Protein AF-A0A922ZT46-F1 (afdb_monomer)

Foldseek 3Di:
DDDPPPPPPPVVVVVVVVVVVVVVVVVVVVVVVVVVVVVVVVVVVVVVVVVVVVVVVVVVVVVVVCVCPDPVVVVVVCCVPVVDDPPPDDDDDPPPPVPPDDDDDPVVVVVVVVVVVPDDPVVVVVCVVPPDDPVD

Radius of gyration: 40.65 Å; Cα contacts (8 Å, |Δi|>4): 13; chains: 1; bounding box: 82×30×126 Å

Structure (mmCIF, N/CA/C/O backbone):
data_AF-A0A922ZT46-F1
#
_entry.id   AF-A0A922ZT46-F1
#
loop_
_atom_site.group_PDB
_atom_site.id
_atom_site.type_symbol
_atom_site.label_atom_id
_atom_site.label_alt_id
_atom_site.label_comp_id
_atom_site.label_asym_id
_atom_site.label_entity_id
_atom_site.label_seq_id
_atom_site.pdbx_PDB_ins_code
_atom_site.Cartn_x
_atom_site.Cartn_y
_atom_site.Cartn_z
_atom_site.occupancy
_atom_site.B_iso_or_equiv
_atom_site.auth_seq_id
_atom_site.auth_comp_id
_atom_site.auth_asym_id
_atom_site.auth_atom_id
_atom_site.pdbx_PDB_model_num
ATOM 1 N N . MET A 1 1 ? 45.227 -11.874 -63.478 1.00 47.22 1 MET A N 1
ATOM 2 C CA . MET A 1 1 ? 44.904 -10.440 -63.588 1.00 47.22 1 MET A CA 1
ATOM 3 C C . MET A 1 1 ? 43.421 -10.395 -63.903 1.00 47.22 1 MET A C 1
ATOM 5 O O . MET A 1 1 ? 43.030 -11.008 -64.879 1.00 47.22 1 MET A O 1
ATOM 9 N N . GLU A 1 2 ? 42.515 -9.877 -63.095 1.00 46.44 2 GLU A N 1
ATOM 10 C CA . GLU A 1 2 ? 42.644 -8.965 -61.967 1.00 46.44 2 GLU A CA 1
ATOM 11 C C . GLU A 1 2 ? 41.333 -9.058 -61.158 1.00 46.44 2 GLU A C 1
ATOM 13 O O . GLU A 1 2 ? 40.257 -9.117 -61.748 1.00 46.44 2 GLU A O 1
ATOM 18 N N . GLY A 1 3 ? 41.435 -9.087 -59.827 1.00 53.34 3 GLY A N 1
ATOM 19 C CA . GLY A 1 3 ? 40.522 -8.416 -58.892 1.00 53.34 3 GLY A CA 1
ATOM 20 C C . GLY A 1 3 ? 39.010 -8.631 -59.008 1.00 53.34 3 GLY A C 1
ATOM 21 O O . GLY A 1 3 ? 38.293 -7.742 -59.461 1.00 53.34 3 GLY A O 1
ATOM 22 N N . LYS A 1 4 ? 38.494 -9.728 -58.439 1.00 55.72 4 LYS A N 1
ATOM 23 C CA . LYS A 1 4 ? 37.095 -9.788 -57.992 1.00 55.72 4 LYS A CA 1
ATOM 24 C C . LYS A 1 4 ? 36.923 -8.824 -56.808 1.00 55.72 4 LYS A C 1
ATOM 26 O O . LYS A 1 4 ? 37.416 -9.080 -55.713 1.00 55.72 4 LYS A O 1
ATOM 31 N N . ASN A 1 5 ? 36.296 -7.680 -57.056 1.00 61.94 5 ASN A N 1
ATOM 32 C CA . ASN A 1 5 ? 36.065 -6.642 -56.056 1.00 61.94 5 ASN A CA 1
ATOM 33 C C . ASN A 1 5 ? 34.839 -7.029 -55.204 1.00 61.94 5 ASN A C 1
ATOM 35 O O . ASN A 1 5 ? 33.717 -6.591 -55.455 1.00 61.94 5 ASN A O 1
ATOM 39 N N . ASP A 1 6 ? 35.048 -7.927 -54.242 1.00 61.59 6 ASP A N 1
ATOM 40 C CA . ASP A 1 6 ? 34.024 -8.391 -53.304 1.00 61.59 6 ASP A CA 1
ATOM 41 C C . ASP A 1 6 ? 33.755 -7.300 -52.244 1.00 61.59 6 ASP A C 1
ATOM 43 O O . ASP A 1 6 ? 34.305 -7.314 -51.144 1.00 61.59 6 ASP A O 1
ATOM 47 N N . GLN A 1 7 ? 32.900 -6.328 -52.576 1.00 65.00 7 GLN A N 1
ATOM 48 C CA . GLN A 1 7 ? 32.390 -5.306 -51.647 1.00 65.00 7 GLN A CA 1
ATOM 49 C C . GLN A 1 7 ? 30.960 -5.638 -51.161 1.00 65.00 7 GLN A C 1
ATOM 51 O O . GLN A 1 7 ? 29.993 -5.094 -51.692 1.00 65.00 7 GLN A O 1
ATOM 56 N N . PRO A 1 8 ? 30.793 -6.481 -50.121 1.00 58.38 8 PRO A N 1
ATOM 57 C CA . PRO A 1 8 ? 29.588 -6.462 -49.286 1.00 58.38 8 PRO A CA 1
ATOM 58 C C . PRO A 1 8 ? 29.836 -5.948 -47.850 1.00 58.38 8 PRO A C 1
ATOM 60 O O . PRO A 1 8 ? 28.942 -6.032 -47.012 1.00 58.38 8 PRO A O 1
ATOM 63 N N . SER A 1 9 ? 31.016 -5.406 -47.526 1.00 68.00 9 SER A N 1
ATOM 64 C CA . SER A 1 9 ? 31.383 -5.065 -46.139 1.00 68.00 9 SER A CA 1
ATOM 65 C C . SER A 1 9 ? 30.576 -3.904 -45.547 1.00 68.00 9 SER A C 1
ATOM 67 O O . SER A 1 9 ? 30.138 -3.979 -44.403 1.00 68.00 9 SER A O 1
ATOM 69 N N . ASN A 1 10 ? 30.330 -2.842 -46.315 1.00 78.50 10 ASN A N 1
ATOM 70 C CA . ASN A 1 10 ? 29.724 -1.628 -45.763 1.00 78.50 10 ASN A CA 1
ATOM 71 C C . ASN A 1 10 ? 28.247 -1.830 -45.393 1.00 78.50 10 ASN A C 1
ATOM 73 O O . ASN A 1 10 ? 27.828 -1.424 -44.315 1.00 78.50 10 ASN A O 1
ATOM 77 N N . VAL A 1 11 ? 27.468 -2.511 -46.242 1.00 85.88 11 VAL A N 1
ATOM 78 C CA . VAL A 1 11 ? 26.039 -2.776 -45.986 1.00 85.88 11 VAL A CA 1
ATOM 79 C C . VAL A 1 11 ? 25.862 -3.705 -44.787 1.00 85.88 11 VAL A C 1
ATOM 81 O O . VAL A 1 11 ? 25.047 -3.423 -43.912 1.00 85.88 11 VAL A O 1
ATOM 84 N N . ILE A 1 12 ? 26.659 -4.774 -44.705 1.00 88.88 12 ILE A N 1
ATOM 85 C CA . ILE A 1 12 ? 26.626 -5.703 -43.569 1.00 88.88 12 ILE A CA 1
ATOM 86 C C . ILE A 1 12 ? 26.996 -4.969 -42.274 1.00 88.88 12 ILE A C 1
ATOM 88 O O . ILE A 1 12 ? 26.306 -5.129 -41.269 1.00 88.88 12 ILE A O 1
ATOM 92 N N . ASN A 1 13 ? 28.006 -4.094 -42.304 1.00 89.00 13 ASN A N 1
ATOM 93 C CA . ASN A 1 13 ? 28.378 -3.282 -41.146 1.00 89.00 13 ASN A CA 1
ATOM 94 C C . ASN A 1 13 ? 27.241 -2.346 -40.699 1.00 89.00 13 ASN A C 1
ATOM 96 O O . ASN A 1 13 ? 26.971 -2.259 -39.503 1.00 89.00 13 ASN A O 1
ATOM 100 N N . PHE A 1 14 ? 26.523 -1.696 -41.624 1.00 93.00 14 PHE A N 1
ATOM 101 C CA . PHE A 1 14 ? 25.360 -0.866 -41.273 1.00 93.00 14 PHE A CA 1
ATOM 102 C C . PHE A 1 14 ? 24.217 -1.680 -40.661 1.00 93.00 14 PHE A C 1
ATOM 104 O O . PHE A 1 14 ? 23.608 -1.238 -39.686 1.00 93.00 14 PHE A O 1
ATOM 111 N N . VAL A 1 15 ? 23.949 -2.876 -41.191 1.00 94.19 15 VAL A N 1
ATOM 112 C CA . VAL A 1 15 ? 22.936 -3.783 -40.631 1.00 94.19 15 VAL A CA 1
ATOM 113 C C . VAL A 1 15 ? 23.324 -4.215 -39.217 1.00 94.19 15 VAL A C 1
ATOM 115 O O . VAL A 1 15 ? 22.488 -4.149 -38.319 1.00 94.19 15 VAL A O 1
ATOM 118 N N . ILE A 1 16 ? 24.588 -4.584 -38.987 1.00 95.06 16 ILE A N 1
ATOM 119 C CA . ILE A 1 16 ? 25.089 -4.963 -37.657 1.00 95.06 16 ILE A CA 1
ATOM 120 C C . ILE A 1 16 ? 24.952 -3.796 -36.672 1.00 95.06 16 ILE A C 1
ATOM 122 O O . ILE A 1 16 ? 24.448 -3.990 -35.567 1.00 95.06 16 ILE A O 1
ATOM 126 N N . ILE A 1 17 ? 25.336 -2.580 -37.068 1.00 95.75 17 ILE A N 1
ATOM 127 C CA . ILE A 1 17 ? 25.201 -1.385 -36.221 1.00 95.75 17 ILE A CA 1
ATOM 128 C C . ILE A 1 17 ? 23.729 -1.123 -35.883 1.00 95.75 17 ILE A C 1
ATOM 130 O O . ILE A 1 17 ? 23.401 -0.888 -34.720 1.00 95.75 17 ILE A O 1
ATOM 134 N N . GLY A 1 18 ? 22.830 -1.219 -36.866 1.00 96.38 18 GLY A N 1
ATOM 135 C CA . GLY A 1 18 ? 21.391 -1.079 -36.637 1.00 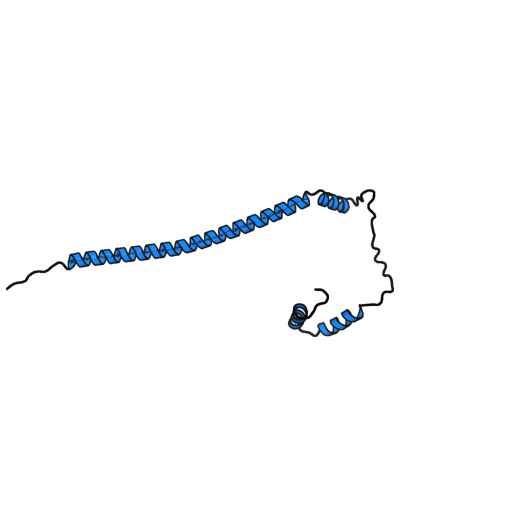96.38 18 GLY A CA 1
ATOM 136 C C . GLY A 1 18 ? 20.848 -2.119 -35.653 1.00 96.38 18 GLY A C 1
ATOM 137 O O . GLY A 1 18 ? 20.054 -1.786 -34.774 1.00 96.38 18 GLY A O 1
ATOM 138 N N . LEU A 1 19 ? 21.327 -3.361 -35.746 1.00 96.31 19 LEU A N 1
ATOM 139 C CA . LEU A 1 19 ? 20.917 -4.462 -34.874 1.00 96.31 19 LEU A CA 1
ATOM 140 C C . LEU A 1 19 ? 21.428 -4.278 -33.439 1.00 96.31 19 LEU A C 1
ATOM 142 O O . LEU A 1 19 ? 20.697 -4.557 -32.487 1.00 96.31 19 LEU A O 1
ATOM 146 N N . ILE A 1 20 ? 22.640 -3.740 -33.272 1.00 97.00 20 ILE A N 1
ATOM 147 C CA . ILE A 1 20 ? 23.182 -3.361 -31.961 1.00 97.00 20 ILE A CA 1
ATOM 148 C C . ILE A 1 20 ? 22.340 -2.242 -31.347 1.00 97.00 20 ILE A C 1
ATOM 150 O O . ILE A 1 20 ? 21.897 -2.387 -30.212 1.00 97.00 20 ILE A O 1
ATOM 154 N N . ILE A 1 21 ? 22.055 -1.171 -32.093 1.00 97.38 21 ILE A N 1
ATOM 155 C CA . ILE A 1 21 ? 21.243 -0.047 -31.597 1.00 97.38 21 ILE A CA 1
ATOM 156 C C . ILE A 1 21 ? 19.854 -0.531 -31.170 1.00 97.38 21 ILE A C 1
ATOM 158 O O . ILE A 1 21 ? 19.393 -0.193 -30.078 1.00 97.38 21 ILE A O 1
ATOM 162 N N . LEU A 1 22 ? 19.209 -1.359 -31.996 1.00 97.06 22 LEU A N 1
ATOM 163 C CA . LEU A 1 22 ? 17.908 -1.940 -31.673 1.00 97.06 22 LEU A CA 1
ATOM 164 C C . LEU A 1 22 ? 17.983 -2.806 -30.410 1.00 97.06 22 LEU A C 1
ATOM 166 O O . LEU A 1 22 ? 17.147 -2.668 -29.521 1.00 97.06 22 LEU A O 1
ATOM 170 N N . SER A 1 23 ? 19.003 -3.658 -30.300 1.00 96.69 23 SER A N 1
ATOM 171 C CA . SER A 1 23 ? 19.191 -4.524 -29.130 1.00 96.69 23 SER A CA 1
ATOM 172 C C . SER A 1 23 ? 19.421 -3.712 -27.856 1.00 96.69 23 SER A C 1
ATOM 174 O O . SER A 1 23 ? 18.807 -3.993 -26.828 1.00 96.69 23 SER A O 1
ATOM 176 N N . THR A 1 24 ? 20.251 -2.668 -27.917 1.00 96.88 24 THR A N 1
ATOM 177 C CA . THR A 1 24 ? 20.482 -1.755 -26.791 1.00 96.88 24 THR A CA 1
ATOM 178 C C . THR A 1 24 ? 19.202 -1.021 -26.397 1.00 96.88 24 THR A C 1
ATOM 180 O O . THR A 1 24 ? 18.907 -0.916 -25.207 1.00 96.88 24 THR A O 1
ATOM 183 N N . TYR A 1 25 ? 18.410 -0.561 -27.368 1.00 97.25 25 TYR A N 1
ATOM 184 C CA . TYR A 1 25 ? 17.125 0.083 -27.100 1.00 97.25 25 TYR A CA 1
ATOM 185 C C . TYR A 1 25 ? 16.141 -0.864 -26.400 1.00 97.25 25 TYR A C 1
ATOM 187 O O . TYR A 1 25 ? 15.517 -0.482 -25.408 1.00 97.25 25 TYR A O 1
ATOM 195 N N . LEU A 1 26 ? 16.037 -2.112 -26.866 1.00 96.19 26 LEU A N 1
ATOM 196 C CA . LEU A 1 26 ? 15.176 -3.122 -26.250 1.00 96.19 26 LEU A CA 1
ATOM 197 C C . LEU A 1 26 ? 15.627 -3.463 -24.825 1.00 96.19 26 LEU A C 1
ATOM 199 O O . LEU A 1 26 ? 14.793 -3.512 -23.924 1.00 96.19 26 LEU A O 1
ATOM 203 N N . LEU A 1 27 ? 16.933 -3.629 -24.595 1.00 96.44 27 LEU A N 1
ATOM 204 C CA . LEU A 1 27 ? 17.494 -3.854 -23.257 1.00 96.44 27 LEU A CA 1
ATOM 205 C C . L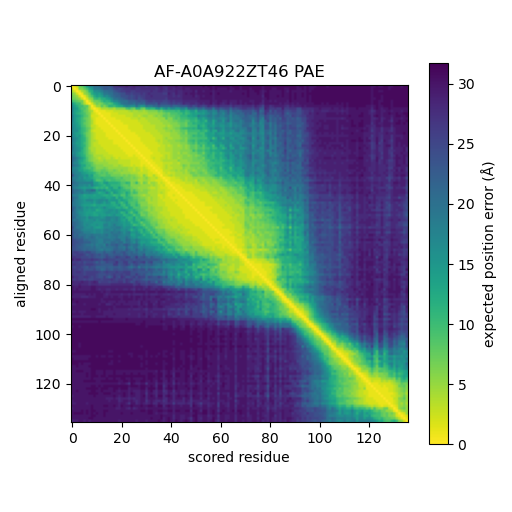EU A 1 27 ? 17.200 -2.688 -22.306 1.00 96.44 27 LEU A C 1
ATOM 207 O O . LEU A 1 27 ? 16.808 -2.905 -21.157 1.00 96.44 27 LEU A O 1
ATOM 211 N N . TYR A 1 28 ? 17.348 -1.453 -22.788 1.00 96.19 28 TYR A N 1
ATOM 212 C CA . TYR A 1 28 ? 17.019 -0.255 -22.018 1.00 96.19 28 TYR A CA 1
ATOM 213 C C . TYR A 1 28 ? 15.526 -0.203 -21.667 1.00 96.19 28 TYR A C 1
ATOM 215 O O . TYR A 1 28 ? 15.167 -0.002 -20.505 1.00 96.19 28 TYR A O 1
ATOM 223 N N . SER A 1 29 ? 14.654 -0.445 -22.650 1.00 94.69 29 SER A N 1
ATOM 224 C CA . SER A 1 29 ? 13.201 -0.470 -22.460 1.00 94.69 29 SER A CA 1
ATOM 225 C C . SER A 1 29 ? 12.775 -1.549 -21.461 1.00 94.69 29 SER A C 1
ATOM 227 O O . SER A 1 29 ? 11.994 -1.265 -20.553 1.00 94.69 29 SER A O 1
ATOM 229 N N . LEU A 1 30 ? 13.346 -2.751 -21.570 1.00 92.88 30 LEU A N 1
ATOM 230 C CA . LEU A 1 30 ? 13.076 -3.862 -20.661 1.00 92.88 30 LEU A CA 1
ATOM 231 C C . LEU A 1 30 ? 13.506 -3.537 -19.228 1.00 92.88 30 LEU A C 1
ATOM 233 O O . LEU A 1 30 ? 12.737 -3.747 -18.294 1.00 92.88 30 LEU A O 1
ATOM 237 N N . THR A 1 31 ? 14.705 -2.976 -19.056 1.00 92.06 31 THR A N 1
ATOM 238 C CA . THR A 1 31 ? 15.211 -2.568 -17.736 1.00 92.06 31 THR A CA 1
ATOM 239 C C . THR A 1 31 ? 14.291 -1.526 -17.096 1.00 92.06 31 THR A C 1
ATOM 241 O O . THR A 1 31 ? 13.941 -1.637 -15.921 1.00 92.06 31 THR A O 1
ATOM 244 N N . LEU A 1 32 ? 13.838 -0.537 -17.875 1.00 92.06 32 LEU A N 1
ATOM 245 C CA . LEU A 1 32 ? 12.912 0.486 -17.393 1.00 92.06 32 LEU A CA 1
ATOM 246 C C . LEU A 1 32 ? 11.539 -0.100 -17.031 1.00 92.06 32 LEU A C 1
ATOM 248 O O . LEU A 1 32 ? 10.952 0.294 -16.024 1.00 92.06 32 LEU A O 1
ATOM 252 N N . ALA A 1 33 ? 11.028 -1.031 -17.839 1.00 89.62 33 ALA A N 1
ATOM 253 C CA . ALA A 1 33 ? 9.763 -1.712 -17.580 1.00 89.62 33 ALA A CA 1
ATOM 254 C C . ALA A 1 33 ? 9.830 -2.548 -16.296 1.00 89.62 33 ALA A C 1
ATOM 256 O O . ALA A 1 33 ? 8.926 -2.462 -15.468 1.00 89.62 33 ALA A O 1
ATOM 257 N N . PHE A 1 34 ? 10.925 -3.281 -16.091 1.00 90.62 34 PHE A N 1
ATOM 258 C CA . PHE A 1 34 ? 11.141 -4.076 -14.886 1.00 90.62 34 PHE A CA 1
ATOM 259 C C . PHE A 1 34 ? 11.189 -3.200 -13.626 1.00 90.62 34 PHE A C 1
ATOM 261 O O . PHE A 1 34 ? 10.513 -3.491 -12.641 1.00 90.62 34 PHE A O 1
ATOM 268 N N . TYR A 1 35 ? 11.914 -2.077 -13.681 1.00 86.69 35 TYR A N 1
ATOM 269 C CA . TYR A 1 35 ? 11.981 -1.128 -12.567 1.00 86.69 35 TYR A CA 1
ATOM 270 C C . TYR A 1 35 ? 10.608 -0.532 -12.223 1.00 86.69 35 TYR A C 1
ATOM 272 O O . TYR A 1 35 ? 10.230 -0.470 -11.053 1.00 86.69 35 TYR A O 1
ATOM 280 N N . LYS A 1 36 ? 9.832 -0.136 -13.241 1.00 84.88 36 LYS A N 1
ATOM 281 C CA . LYS A 1 36 ? 8.467 0.376 -13.047 1.00 84.88 36 LYS A CA 1
ATOM 282 C C . LYS A 1 36 ? 7.527 -0.683 -12.480 1.00 84.88 36 LYS A C 1
ATOM 284 O O . LYS A 1 36 ? 6.742 -0.356 -11.600 1.00 84.88 36 LYS A O 1
ATOM 289 N N . SER A 1 37 ? 7.622 -1.927 -12.952 1.00 88.50 37 SER A N 1
ATOM 290 C CA . SER A 1 37 ? 6.799 -3.034 -12.454 1.00 88.50 37 SER A CA 1
ATOM 291 C C . SER A 1 37 ? 6.987 -3.222 -10.954 1.00 88.50 37 SER A C 1
ATOM 293 O O . SER A 1 37 ? 6.012 -3.211 -10.217 1.00 88.50 37 SER A O 1
ATOM 295 N N . HIS A 1 38 ? 8.238 -3.271 -10.486 1.00 84.25 38 HIS A N 1
ATOM 296 C CA . HIS A 1 38 ? 8.507 -3.459 -9.063 1.00 84.25 38 HIS A CA 1
ATOM 297 C C . HIS A 1 38 ? 7.963 -2.301 -8.210 1.00 84.25 38 HIS A C 1
ATOM 299 O O . HIS A 1 38 ? 7.473 -2.521 -7.104 1.00 84.25 38 HIS A O 1
ATOM 305 N N . GLN A 1 39 ? 8.039 -1.058 -8.695 1.00 85.44 39 GLN A N 1
ATOM 306 C CA . GLN A 1 39 ? 7.439 0.070 -7.979 1.00 85.44 39 GLN A CA 1
ATOM 307 C C . GLN A 1 39 ? 5.917 -0.056 -7.900 1.00 85.44 39 GLN A C 1
ATOM 309 O O . GLN A 1 39 ? 5.346 0.185 -6.842 1.00 85.44 39 GLN A O 1
ATOM 314 N N . ILE A 1 40 ? 5.269 -0.457 -8.995 1.00 86.69 40 ILE A N 1
ATOM 315 C CA . ILE A 1 40 ? 3.819 -0.668 -9.036 1.00 86.69 40 ILE A CA 1
ATOM 316 C C . ILE A 1 40 ? 3.405 -1.752 -8.037 1.00 86.69 40 ILE A C 1
ATOM 318 O O . ILE A 1 40 ? 2.459 -1.532 -7.288 1.00 86.69 40 ILE A O 1
ATOM 322 N N . ASP A 1 41 ? 4.137 -2.863 -7.967 1.00 88.06 41 ASP A N 1
ATOM 323 C CA . ASP A 1 41 ? 3.837 -3.953 -7.032 1.00 88.06 41 ASP A CA 1
ATOM 324 C C . ASP A 1 41 ? 3.930 -3.499 -5.566 1.00 88.06 41 ASP A C 1
ATOM 326 O O . ASP A 1 41 ? 3.085 -3.867 -4.752 1.00 88.06 41 ASP A O 1
ATOM 330 N N . ILE A 1 42 ? 4.909 -2.646 -5.233 1.00 90.25 42 ILE A N 1
ATOM 331 C CA . ILE A 1 42 ? 5.017 -2.041 -3.894 1.00 90.25 42 ILE A CA 1
ATOM 332 C C . ILE A 1 42 ? 3.796 -1.165 -3.605 1.00 90.25 42 ILE A C 1
ATOM 334 O O . ILE A 1 42 ? 3.185 -1.303 -2.550 1.00 90.25 42 ILE A O 1
ATOM 338 N N . TYR A 1 43 ? 3.405 -0.298 -4.543 1.00 90.19 43 TYR A N 1
ATOM 339 C CA . TYR A 1 43 ? 2.229 0.551 -4.350 1.00 90.19 43 TYR A CA 1
ATOM 340 C C . TYR A 1 43 ? 0.952 -0.270 -4.171 1.00 90.19 43 TYR A C 1
ATOM 342 O O . TYR A 1 43 ? 0.129 0.079 -3.331 1.00 90.19 43 TYR A O 1
ATOM 350 N N . ILE A 1 44 ? 0.786 -1.359 -4.926 1.00 92.06 44 ILE A N 1
ATOM 351 C CA . ILE A 1 44 ? -0.359 -2.263 -4.772 1.00 92.06 44 ILE A CA 1
ATOM 352 C C . ILE A 1 44 ? -0.382 -2.848 -3.357 1.00 92.06 44 ILE A C 1
ATOM 354 O O . ILE A 1 44 ? -1.413 -2.755 -2.698 1.00 92.06 44 ILE A O 1
ATOM 358 N N . GLN A 1 45 ? 0.748 -3.363 -2.863 1.00 93.62 45 GLN A N 1
ATOM 359 C CA . GLN A 1 45 ? 0.830 -3.905 -1.501 1.00 93.62 45 GLN A CA 1
ATOM 360 C C . GLN A 1 45 ? 0.530 -2.850 -0.430 1.00 93.62 45 GLN A C 1
ATOM 362 O O . GLN A 1 45 ? -0.189 -3.132 0.529 1.00 93.62 45 GLN A O 1
ATOM 367 N N . ASP A 1 46 ? 1.040 -1.629 -0.595 1.00 93.81 46 ASP A N 1
ATOM 368 C CA . ASP A 1 46 ? 0.767 -0.533 0.338 1.00 93.81 46 ASP A CA 1
ATOM 369 C C . ASP A 1 46 ? -0.724 -0.156 0.342 1.00 93.81 46 ASP A C 1
ATOM 371 O O . ASP A 1 46 ? -1.308 0.046 1.408 1.00 93.81 46 ASP A O 1
ATOM 375 N N . PHE A 1 47 ? -1.367 -0.112 -0.831 1.00 94.62 47 PHE A N 1
ATOM 376 C CA . PHE A 1 47 ? -2.803 0.158 -0.937 1.00 94.62 47 PHE A CA 1
ATOM 377 C C . PHE A 1 47 ? -3.665 -0.974 -0.372 1.00 94.62 47 PHE A C 1
ATOM 379 O O . PHE A 1 47 ? -4.680 -0.699 0.269 1.00 94.62 47 PHE A O 1
ATOM 386 N N . GLU A 1 48 ? -3.286 -2.233 -0.583 1.00 95.12 48 GLU A N 1
ATOM 387 C CA . GLU A 1 48 ? -3.980 -3.387 -0.001 1.00 95.12 48 GLU A CA 1
ATOM 388 C C . GLU A 1 48 ? -3.920 -3.345 1.526 1.00 95.12 48 GLU A C 1
ATOM 390 O O . GLU A 1 48 ? -4.957 -3.423 2.187 1.00 95.12 48 GLU A O 1
ATOM 395 N N . LYS A 1 49 ? -2.731 -3.106 2.084 1.00 95.06 49 LYS A N 1
ATOM 396 C CA . LYS A 1 49 ? -2.538 -2.990 3.531 1.00 95.06 49 LYS A CA 1
ATOM 397 C C . LYS A 1 49 ? -3.330 -1.832 4.135 1.00 95.06 49 LYS A C 1
ATOM 399 O O . LYS A 1 49 ? -3.895 -1.959 5.220 1.00 95.06 49 LYS A O 1
ATOM 404 N N . GLU A 1 50 ? -3.375 -0.697 3.445 1.00 94.06 50 GLU A N 1
ATOM 405 C CA . GLU A 1 50 ? -4.145 0.456 3.904 1.00 94.06 50 GLU A CA 1
ATOM 406 C C . GLU A 1 5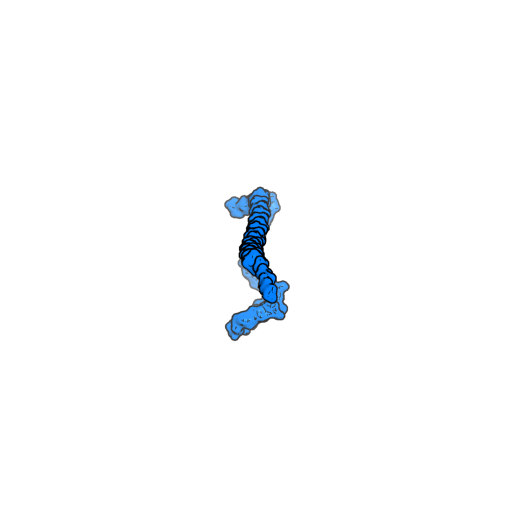0 ? -5.656 0.187 3.863 1.00 94.06 50 GLU A C 1
ATOM 408 O O . GLU A 1 50 ? -6.374 0.544 4.799 1.00 94.06 50 GLU A O 1
ATOM 413 N N . ASN A 1 51 ? -6.144 -0.511 2.834 1.00 95.00 51 ASN A N 1
ATOM 414 C CA . ASN A 1 51 ? -7.541 -0.938 2.767 1.00 95.00 51 ASN A CA 1
ATOM 415 C C . ASN A 1 51 ? -7.902 -1.906 3.900 1.00 95.00 51 ASN A C 1
ATOM 417 O O . ASN A 1 51 ? -8.967 -1.757 4.502 1.00 95.00 51 ASN A O 1
ATOM 421 N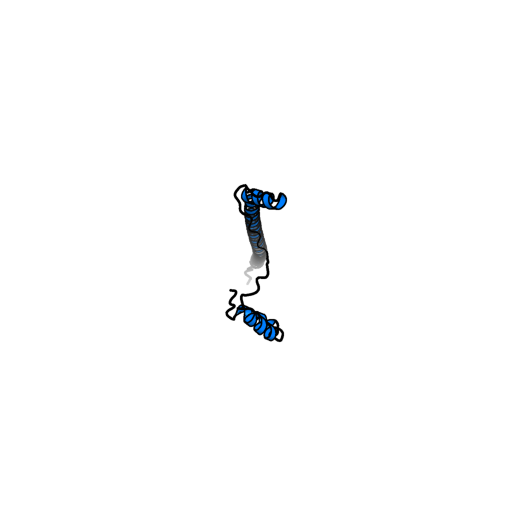 N . GLU A 1 52 ? -7.031 -2.869 4.214 1.00 96.12 52 GLU A N 1
ATOM 422 C CA . GLU A 1 52 ? -7.227 -3.788 5.342 1.00 96.12 52 GLU A CA 1
ATOM 423 C C . GLU A 1 52 ? -7.296 -3.030 6.672 1.00 96.12 52 GLU A C 1
ATOM 425 O O . GLU A 1 52 ? -8.242 -3.222 7.438 1.00 96.12 52 GLU A O 1
ATOM 430 N N . ARG A 1 53 ? -6.369 -2.091 6.906 1.00 96.38 53 ARG A N 1
ATOM 431 C CA . ARG A 1 53 ? -6.368 -1.239 8.106 1.00 96.38 53 ARG A CA 1
ATOM 432 C C . ARG A 1 53 ? -7.677 -0.458 8.246 1.00 96.38 53 ARG A C 1
ATOM 434 O O . ARG A 1 53 ? -8.282 -0.451 9.316 1.00 96.38 53 ARG A O 1
ATOM 441 N N . ILE A 1 54 ? -8.136 0.178 7.168 1.00 95.75 54 ILE A N 1
ATOM 442 C CA . ILE A 1 54 ? -9.393 0.943 7.163 1.00 95.75 54 ILE A CA 1
ATOM 443 C C . ILE A 1 54 ? -10.597 0.021 7.404 1.00 95.75 54 ILE A C 1
ATOM 445 O O . ILE A 1 54 ? -11.540 0.402 8.100 1.00 95.75 54 ILE A O 1
ATOM 449 N N . ALA A 1 55 ? -10.591 -1.193 6.850 1.00 94.88 55 ALA A N 1
ATOM 450 C CA . ALA A 1 55 ? -11.659 -2.164 7.066 1.00 94.88 55 ALA A CA 1
ATOM 451 C C . ALA A 1 55 ? -11.731 -2.625 8.532 1.00 94.88 55 ALA A C 1
ATOM 453 O O . ALA A 1 55 ? -12.827 -2.693 9.097 1.00 94.88 55 ALA A O 1
ATOM 454 N N . GLU A 1 56 ? -10.586 -2.889 9.164 1.00 95.62 56 GLU A N 1
ATOM 455 C CA . GLU A 1 56 ? -10.511 -3.221 10.590 1.00 95.62 56 GLU A CA 1
ATOM 456 C C . GLU A 1 56 ? -10.982 -2.062 11.475 1.00 95.62 56 GLU A C 1
ATOM 458 O O . GLU A 1 56 ? -11.773 -2.270 12.400 1.00 95.62 56 GLU A O 1
ATOM 463 N N . GLU A 1 57 ? -10.563 -0.833 11.167 1.00 94.75 57 GLU A N 1
ATOM 464 C CA . GLU A 1 57 ? -11.005 0.361 11.893 1.00 94.75 57 GLU A CA 1
ATOM 465 C C . GLU A 1 57 ? -12.511 0.578 11.776 1.00 94.75 57 GLU A C 1
ATOM 467 O O . GLU A 1 57 ? -13.176 0.808 12.786 1.00 94.75 57 GLU A O 1
ATOM 472 N N . ASN A 1 58 ? -13.072 0.434 10.575 1.00 94.31 58 ASN A N 1
ATOM 473 C CA . ASN A 1 58 ? -14.515 0.522 10.371 1.00 94.31 58 ASN A CA 1
ATOM 474 C C . ASN A 1 58 ? -15.263 -0.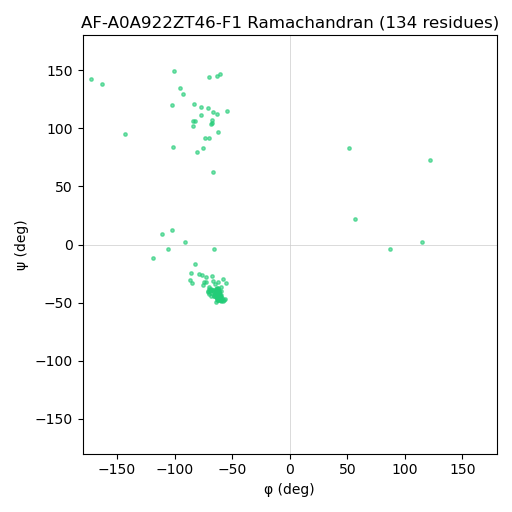542 11.173 1.00 94.31 58 ASN A C 1
ATOM 476 O O . ASN A 1 58 ? -16.2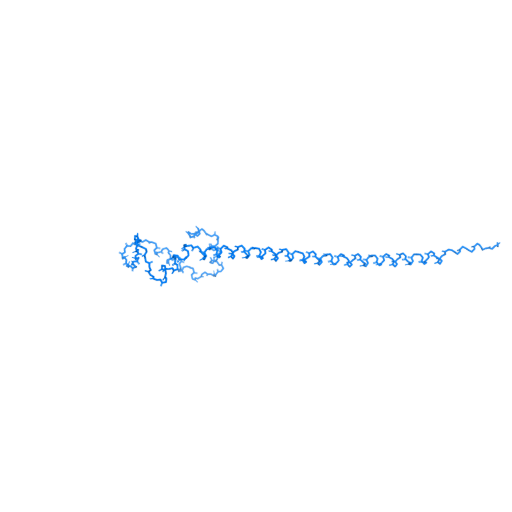64 -0.227 11.814 1.00 94.31 58 ASN A O 1
ATOM 480 N N . LYS A 1 59 ? -14.778 -1.788 11.178 1.00 94.19 59 LYS A N 1
ATOM 481 C CA . LYS A 1 59 ? -15.397 -2.863 11.961 1.00 94.19 59 LYS A CA 1
ATOM 482 C C . LYS A 1 59 ? -15.408 -2.523 13.452 1.00 94.19 59 LYS A C 1
ATOM 484 O O . LYS A 1 59 ? -16.455 -2.618 14.087 1.00 94.19 59 LYS A O 1
ATOM 489 N N . LYS A 1 60 ? -14.274 -2.071 13.989 1.00 93.50 60 LYS A N 1
ATOM 490 C CA . LYS A 1 60 ? -14.155 -1.679 15.397 1.00 93.50 60 LYS A CA 1
ATOM 491 C C . LYS A 1 60 ? -15.078 -0.508 15.745 1.00 93.50 60 LYS A C 1
ATOM 493 O O . LYS A 1 60 ? -15.764 -0.552 16.759 1.00 93.50 60 LYS A O 1
ATOM 498 N N . LEU A 1 61 ? -15.133 0.512 14.891 1.00 92.12 61 LEU A N 1
ATOM 499 C CA . LEU A 1 61 ? -16.013 1.666 15.082 1.00 92.12 61 LEU A CA 1
ATOM 500 C C . LEU A 1 61 ? -17.492 1.269 15.070 1.00 92.12 61 LEU A C 1
ATOM 502 O O . LEU A 1 61 ? -18.269 1.813 15.848 1.00 92.12 61 LEU A O 1
ATOM 506 N N . ILE A 1 62 ? -17.882 0.318 14.219 1.00 92.25 62 ILE A N 1
ATOM 507 C CA . ILE A 1 62 ? -19.251 -0.210 14.189 1.00 92.25 62 ILE A CA 1
ATOM 508 C C . ILE A 1 62 ? -19.570 -0.959 15.487 1.00 92.25 62 ILE A C 1
ATOM 510 O O . ILE A 1 62 ? -20.635 -0.740 16.056 1.00 92.25 62 ILE A O 1
ATOM 514 N N . GLU A 1 63 ? -18.657 -1.799 15.981 1.00 89.94 63 GLU A N 1
ATOM 515 C CA . GLU A 1 63 ? -18.832 -2.513 17.255 1.00 89.94 63 GLU A CA 1
ATOM 516 C C . GLU A 1 63 ? -18.936 -1.544 18.446 1.00 89.94 63 GLU A C 1
ATOM 518 O O . GLU A 1 63 ? -19.805 -1.697 19.306 1.00 89.94 63 GLU A O 1
ATOM 523 N N . GLU A 1 64 ? -18.096 -0.507 18.483 1.00 88.62 64 GLU A N 1
ATOM 524 C CA . GLU A 1 64 ? -18.162 0.542 19.506 1.00 88.62 64 GLU A CA 1
ATOM 525 C C . GLU A 1 64 ? -19.465 1.344 19.416 1.00 88.62 64 GLU A C 1
ATOM 527 O O . GLU A 1 64 ? -20.092 1.629 20.439 1.00 88.62 64 GLU A O 1
ATOM 532 N N . PHE A 1 65 ? -19.896 1.686 18.201 1.00 89.25 65 PHE A N 1
ATOM 533 C CA . PHE A 1 65 ? -21.152 2.388 17.970 1.00 89.25 65 PHE A CA 1
ATOM 534 C C . PHE A 1 65 ? -22.356 1.563 18.435 1.00 89.25 65 PHE A C 1
ATOM 536 O O . PHE A 1 65 ? -23.234 2.096 19.118 1.00 89.25 65 PHE A O 1
ATOM 543 N N . ASP A 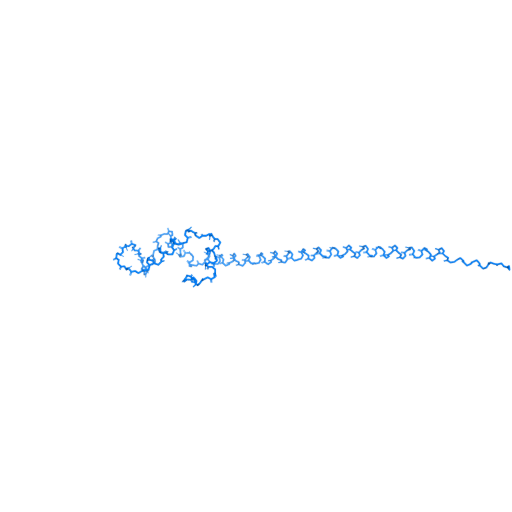1 66 ? -22.384 0.269 18.117 1.00 86.62 66 ASP A N 1
ATOM 544 C CA . ASP A 1 66 ? -23.443 -0.645 18.552 1.00 86.62 66 ASP A CA 1
ATOM 545 C C . ASP A 1 66 ? -23.475 -0.759 20.084 1.00 86.62 66 ASP A C 1
ATOM 547 O O . ASP A 1 66 ? -24.529 -0.617 20.707 1.00 86.62 66 ASP A O 1
ATOM 551 N N . TYR A 1 67 ? -22.305 -0.874 20.724 1.00 83.56 67 TYR A N 1
ATOM 552 C CA . TYR A 1 67 ? -22.203 -0.895 22.184 1.00 83.56 67 TYR A CA 1
ATOM 553 C C . TYR A 1 67 ? -22.733 0.390 22.830 1.00 83.56 67 TYR A C 1
ATOM 555 O O . TYR A 1 67 ? -23.531 0.316 23.765 1.00 83.56 67 TYR A O 1
ATOM 563 N N . VAL A 1 68 ? -22.330 1.565 22.339 1.00 81.75 68 VAL A N 1
ATOM 564 C CA . VAL A 1 68 ? -22.768 2.862 22.890 1.00 81.75 68 VAL A CA 1
ATOM 565 C C . VAL A 1 68 ? -24.264 3.098 22.669 1.00 81.75 68 VAL A C 1
ATOM 567 O O . VAL A 1 68 ? -24.917 3.735 23.495 1.00 81.75 68 VAL A O 1
ATOM 570 N N . THR A 1 69 ? -24.817 2.571 21.578 1.00 80.00 69 THR A N 1
ATOM 571 C CA . THR A 1 69 ? -26.249 2.694 21.266 1.00 80.00 69 THR A CA 1
ATOM 572 C C . THR A 1 69 ? -27.093 1.651 22.005 1.00 80.00 69 THR A C 1
ATOM 574 O O . THR A 1 69 ? -28.305 1.818 22.122 1.00 80.00 69 THR A O 1
ATOM 577 N N . SER A 1 70 ? -26.476 0.593 22.537 1.00 83.88 70 SER A N 1
ATOM 578 C CA . SER A 1 70 ? -27.188 -0.461 23.256 1.00 83.88 70 SER A CA 1
ATOM 579 C C . SER A 1 70 ? -27.869 0.046 24.534 1.00 83.88 70 SER A C 1
ATOM 581 O O . SER A 1 70 ? -27.328 0.864 25.287 1.00 83.88 70 SER A O 1
ATOM 583 N N . ASP A 1 71 ? -29.035 -0.529 24.841 1.00 78.56 71 ASP A N 1
ATOM 584 C CA . ASP A 1 71 ? -29.794 -0.225 26.061 1.00 78.56 71 ASP A CA 1
ATOM 585 C C . ASP A 1 71 ? -28.978 -0.484 27.339 1.00 78.56 71 ASP A C 1
ATOM 587 O O . ASP A 1 71 ? -29.145 0.207 28.342 1.00 78.56 71 ASP A O 1
ATOM 591 N N . ALA A 1 72 ? -28.039 -1.437 27.296 1.00 77.50 72 ALA A N 1
ATOM 592 C CA . ALA A 1 72 ? -27.144 -1.751 28.406 1.00 77.50 72 ALA A CA 1
ATOM 593 C C . ALA A 1 72 ? -26.169 -0.604 28.719 1.00 77.50 72 ALA A C 1
ATOM 595 O O . ALA A 1 72 ? -25.894 -0.320 29.890 1.00 77.50 72 ALA A O 1
ATOM 596 N N . TYR A 1 73 ? -25.646 0.075 27.692 1.00 78.50 73 TYR A N 1
ATOM 597 C CA . TYR A 1 73 ? -24.796 1.247 27.891 1.00 78.50 73 TYR A CA 1
ATOM 598 C C . TYR A 1 73 ? -25.611 2.444 28.389 1.00 78.50 73 TYR A C 1
ATOM 600 O O . TYR A 1 73 ? -25.180 3.140 29.312 1.00 78.50 73 TYR A O 1
ATOM 608 N N . ILE A 1 74 ? -26.817 2.640 27.851 1.00 79.75 74 ILE A N 1
ATOM 609 C CA . ILE A 1 74 ? -27.745 3.686 28.302 1.00 79.75 74 ILE A CA 1
ATOM 610 C C . ILE A 1 74 ? -28.114 3.485 29.782 1.00 79.75 74 ILE A C 1
ATOM 612 O O . ILE A 1 74 ? -28.021 4.435 30.561 1.00 79.75 74 ILE A O 1
ATOM 616 N N . ASP A 1 75 ? -28.453 2.262 30.200 1.00 76.25 75 ASP A N 1
ATOM 617 C CA . ASP A 1 75 ? -28.751 1.922 31.600 1.00 76.25 75 ASP A CA 1
ATOM 618 C C . ASP A 1 75 ? -27.538 2.165 32.510 1.00 76.25 75 ASP A C 1
ATOM 620 O O . ASP A 1 75 ? -27.654 2.836 33.537 1.00 76.25 75 ASP A O 1
ATOM 624 N N . LYS A 1 76 ? -26.339 1.734 32.095 1.00 79.50 76 LYS A N 1
ATOM 625 C CA . LYS A 1 76 ? -25.091 1.997 32.832 1.00 79.50 76 LYS A CA 1
ATOM 626 C C . LYS A 1 76 ? -24.859 3.495 33.050 1.00 79.50 76 LYS A C 1
ATOM 628 O O . LYS A 1 76 ? -24.546 3.910 34.168 1.00 79.50 76 LYS A O 1
ATOM 633 N N . ILE A 1 77 ? -25.015 4.309 32.007 1.00 76.69 77 ILE A N 1
ATOM 634 C CA . ILE A 1 77 ? -24.822 5.762 32.083 1.00 76.69 77 ILE A CA 1
ATOM 635 C C . ILE A 1 77 ? -25.913 6.427 32.932 1.00 76.69 77 ILE A C 1
ATOM 637 O O . ILE A 1 77 ? -25.610 7.335 33.709 1.00 76.69 77 ILE A O 1
ATOM 641 N N . LEU A 1 78 ? -27.167 5.976 32.847 1.00 73.38 78 LEU A N 1
ATOM 642 C CA . LEU A 1 78 ? -28.255 6.473 33.695 1.00 73.38 78 LEU A CA 1
ATOM 643 C C . LEU A 1 78 ? -28.018 6.149 35.175 1.00 73.38 78 LEU A C 1
ATOM 645 O O . LEU A 1 78 ? -28.138 7.048 36.013 1.00 73.38 78 LEU A O 1
ATOM 649 N N . LYS A 1 79 ? -27.614 4.914 35.492 1.00 74.31 79 LYS A N 1
ATOM 650 C CA . LYS A 1 79 ? -27.255 4.481 36.851 1.00 74.31 79 LYS A CA 1
ATOM 651 C C . LYS A 1 79 ? -26.094 5.305 37.414 1.00 74.31 79 LYS A C 1
ATOM 653 O O . LYS A 1 79 ? -26.184 5.796 38.537 1.00 74.31 79 LYS A O 1
ATOM 658 N N . GLN A 1 80 ? -25.044 5.534 36.618 1.00 69.75 80 GLN A N 1
ATOM 659 C CA . GLN A 1 80 ? -23.875 6.323 37.029 1.00 69.75 80 GLN A CA 1
ATOM 660 C C . GLN A 1 80 ? -24.183 7.815 37.221 1.00 69.75 80 GLN A C 1
ATOM 662 O O . GLN A 1 80 ? -23.754 8.400 38.213 1.00 69.75 80 GLN A O 1
ATOM 667 N N . ASN A 1 81 ? -24.925 8.439 36.302 1.00 67.50 81 ASN A N 1
ATOM 668 C CA . ASN A 1 81 ? -25.129 9.893 36.320 1.00 67.50 81 ASN A CA 1
ATOM 669 C C . ASN A 1 81 ? -26.293 10.347 37.198 1.00 67.50 81 ASN A C 1
ATOM 671 O O . ASN A 1 81 ? -26.270 11.463 37.713 1.00 67.50 81 ASN A O 1
ATOM 675 N N . LYS A 1 82 ? -27.340 9.528 37.336 1.00 60.78 82 LYS A N 1
ATOM 676 C CA . LYS A 1 82 ? -28.538 9.902 38.100 1.00 60.78 82 LYS A CA 1
ATOM 677 C C . LYS A 1 82 ? -28.646 9.203 39.452 1.00 60.78 82 LYS A C 1
ATOM 679 O O . LYS A 1 82 ? -29.594 9.491 40.176 1.00 60.78 82 LYS A O 1
ATOM 684 N N . GLY A 1 83 ? -27.727 8.290 39.786 1.00 61.50 83 GLY A N 1
ATOM 685 C CA . GLY A 1 83 ? -27.835 7.457 40.989 1.00 61.50 83 GLY A CA 1
ATOM 686 C C . GLY A 1 83 ? -29.141 6.652 41.035 1.00 61.50 83 GLY A C 1
ATOM 687 O O . GLY A 1 83 ? -29.619 6.309 42.112 1.00 61.50 83 GLY A O 1
ATOM 688 N N . LEU A 1 84 ? -29.762 6.427 39.870 1.00 59.41 84 LEU A N 1
ATOM 689 C CA . LEU A 1 84 ? -31.044 5.746 39.738 1.00 59.41 84 LEU A CA 1
ATOM 690 C C . LEU A 1 84 ? -30.808 4.246 39.895 1.00 59.41 84 LEU A C 1
ATOM 692 O O . LEU A 1 84 ? -30.192 3.623 39.038 1.00 59.41 84 LEU A O 1
ATOM 696 N N . ILE A 1 85 ? -31.297 3.691 40.998 1.00 59.38 85 ILE A N 1
ATOM 697 C CA . ILE A 1 85 ? -31.379 2.252 41.251 1.00 59.38 85 ILE A CA 1
ATOM 698 C C . ILE A 1 85 ? -32.762 1.804 40.775 1.00 59.38 85 ILE A C 1
ATOM 700 O O . ILE A 1 85 ? -33.767 2.435 41.122 1.00 59.38 85 ILE A O 1
ATOM 704 N N . ASN A 1 86 ? -32.833 0.748 39.965 1.00 61.47 86 ASN A N 1
ATOM 705 C CA . ASN A 1 86 ? -34.121 0.220 39.519 1.00 61.47 86 ASN A CA 1
ATOM 706 C C . ASN A 1 86 ? -34.855 -0.450 40.701 1.00 61.47 86 ASN A C 1
ATOM 708 O O . ASN A 1 86 ? -34.212 -1.062 41.558 1.00 61.47 86 ASN A O 1
ATOM 712 N N . PRO A 1 87 ? -36.196 -0.356 40.789 1.00 55.03 87 PRO A N 1
ATOM 713 C CA . PRO A 1 87 ? -36.943 -0.980 41.879 1.00 55.03 87 PRO A CA 1
ATOM 714 C C . PRO A 1 87 ? -36.774 -2.510 41.834 1.00 55.03 87 PRO A C 1
ATOM 716 O O . PRO A 1 87 ? -37.250 -3.156 40.904 1.00 55.03 87 PRO A O 1
ATOM 719 N N . GLY A 1 88 ? -36.092 -3.073 42.840 1.00 64.62 88 GLY A N 1
ATOM 720 C CA . GLY A 1 88 ? -35.775 -4.507 42.950 1.00 64.62 88 GLY A CA 1
ATOM 721 C C . GLY A 1 88 ? -34.283 -4.872 42.872 1.00 64.62 88 GLY A C 1
ATOM 722 O O . GLY A 1 88 ? -33.962 -6.055 42.915 1.00 64.62 88 GLY A O 1
ATOM 723 N N . GLU A 1 89 ? -33.378 -3.896 42.756 1.00 63.03 89 GLU A N 1
ATOM 724 C CA . GLU A 1 89 ? -31.921 -4.101 42.710 1.00 63.03 89 GLU A CA 1
ATOM 725 C C . GLU A 1 89 ? -31.288 -3.768 44.084 1.00 63.03 89 GLU A C 1
ATOM 727 O O . GLU A 1 89 ? -31.418 -2.644 44.571 1.00 63.03 89 GLU A O 1
ATOM 732 N N . ASP A 1 90 ? -30.624 -4.739 44.729 1.00 63.75 90 ASP A N 1
ATOM 733 C CA . ASP A 1 90 ? -29.972 -4.555 46.038 1.00 63.75 90 ASP A CA 1
ATOM 734 C C . ASP A 1 90 ? -28.574 -3.935 45.882 1.00 63.75 90 ASP A C 1
ATOM 736 O O . ASP A 1 90 ? -27.679 -4.500 45.249 1.00 63.75 90 ASP A O 1
ATOM 740 N N . VAL A 1 91 ? -28.356 -2.769 46.498 1.00 63.00 91 VAL A N 1
ATOM 741 C CA . VAL A 1 91 ? -27.048 -2.097 46.508 1.00 63.00 91 VAL A CA 1
ATOM 742 C C . VAL A 1 91 ? -26.185 -2.662 47.631 1.00 63.00 91 VAL A C 1
ATOM 744 O O . VAL A 1 91 ? -26.376 -2.348 48.806 1.00 63.00 91 VAL A O 1
ATOM 747 N N . VAL A 1 92 ? -25.187 -3.466 47.267 1.00 66.62 92 VAL A N 1
ATOM 748 C CA . VAL A 1 92 ? -24.176 -3.958 48.209 1.00 66.62 92 VAL A CA 1
ATOM 749 C C . VAL A 1 92 ? -23.081 -2.904 48.364 1.00 66.62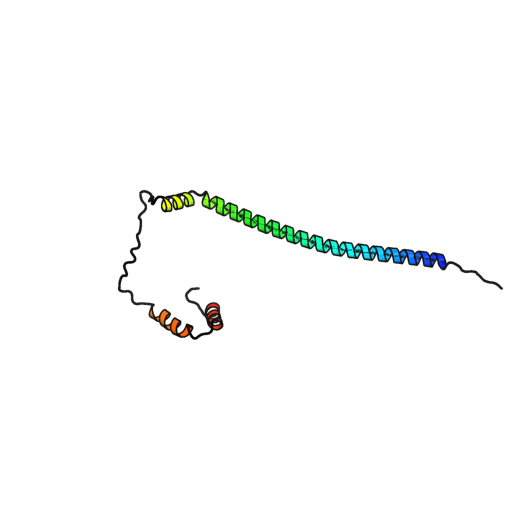 92 VAL A C 1
ATOM 751 O O . VAL A 1 92 ? -22.203 -2.758 47.516 1.00 66.62 92 VAL A O 1
ATOM 754 N N . VAL A 1 93 ? -23.122 -2.158 49.468 1.00 64.75 93 VAL A N 1
ATOM 755 C CA . VAL A 1 93 ? -22.012 -1.292 49.879 1.00 64.75 93 VAL A CA 1
ATOM 756 C C . VAL A 1 93 ? -20.987 -2.161 50.600 1.00 64.75 93 VAL A C 1
ATOM 758 O O . VAL A 1 93 ? -21.203 -2.574 51.738 1.00 64.75 93 VAL A O 1
ATOM 761 N N . ILE A 1 94 ? -19.861 -2.445 49.944 1.00 69.81 94 ILE A N 1
ATOM 762 C CA . ILE A 1 94 ? -18.716 -3.086 50.596 1.00 69.81 94 ILE A CA 1
ATOM 763 C C . ILE A 1 94 ? -18.071 -2.027 51.492 1.00 69.81 94 ILE A C 1
ATOM 765 O O . ILE A 1 94 ? -17.247 -1.227 51.052 1.00 69.81 94 ILE A O 1
ATOM 769 N N . ALA A 1 95 ? -18.496 -1.973 52.753 1.00 51.97 95 ALA A N 1
ATOM 770 C CA . ALA A 1 95 ? -17.777 -1.219 53.762 1.00 51.97 95 ALA A CA 1
ATOM 771 C C . ALA A 1 95 ? -16.429 -1.912 53.969 1.00 51.97 95 ALA A C 1
ATOM 773 O O . ALA A 1 95 ? -16.377 -3.041 54.461 1.00 51.97 95 ALA A O 1
ATOM 774 N N . SER A 1 96 ? -15.341 -1.232 53.604 1.00 54.16 96 SER A N 1
ATOM 775 C CA . SER A 1 96 ? -13.974 -1.588 53.990 1.00 54.16 96 SER A CA 1
ATOM 776 C C . SER A 1 96 ? -13.807 -1.396 55.498 1.00 54.16 96 SER A C 1
ATOM 778 O O . SER A 1 96 ? -13.062 -0.541 55.966 1.00 54.16 96 SER A O 1
ATOM 780 N N . THR A 1 97 ? -14.569 -2.148 56.281 1.00 52.19 97 THR A N 1
ATOM 781 C CA . THR A 1 97 ? -14.317 -2.337 57.700 1.00 52.19 97 THR A CA 1
ATOM 782 C C . THR A 1 97 ? -13.069 -3.205 57.764 1.00 52.19 97 THR A C 1
ATOM 784 O O . THR A 1 97 ? -13.110 -4.324 57.249 1.00 52.19 97 THR A O 1
ATOM 787 N N . PRO A 1 98 ? -11.950 -2.729 58.334 1.00 50.28 98 PRO A N 1
ATOM 788 C CA . PRO A 1 98 ? -10.805 -3.588 58.557 1.00 50.28 98 PRO A CA 1
ATOM 789 C C . PRO A 1 98 ? -11.206 -4.561 59.666 1.00 50.28 98 PRO A C 1
ATOM 791 O O . PRO A 1 98 ? -11.108 -4.256 60.855 1.00 50.28 98 PRO A O 1
ATOM 794 N N . LEU A 1 99 ? -11.748 -5.712 59.271 1.00 48.25 99 LEU A N 1
ATOM 795 C CA . LEU A 1 99 ? -11.922 -6.842 60.162 1.00 48.25 99 LEU A CA 1
ATOM 796 C C . LEU A 1 99 ? -10.520 -7.357 60.481 1.00 48.25 99 LEU A C 1
ATOM 798 O O . LEU A 1 99 ? -9.843 -7.962 59.657 1.00 48.25 99 LEU A O 1
ATOM 802 N N . LEU A 1 100 ? -10.073 -7.023 61.689 1.00 54.78 100 LEU A N 1
ATOM 803 C CA . LEU A 1 100 ? -8.975 -7.688 62.365 1.00 54.78 100 LEU A CA 1
ATOM 804 C C . LEU A 1 100 ? -9.278 -9.188 62.420 1.00 54.78 100 LEU A C 1
ATOM 806 O O . LEU A 1 100 ? -10.213 -9.595 63.108 1.00 54.78 100 LEU A O 1
ATOM 810 N N . GLY A 1 101 ? -8.455 -9.981 61.738 1.00 50.94 101 GLY A N 1
ATOM 811 C CA . GLY A 1 101 ? -8.358 -11.418 61.970 1.00 50.94 101 GLY A CA 1
ATOM 812 C C . GLY A 1 101 ? -8.653 -12.284 60.756 1.00 50.94 101 GLY A C 1
ATOM 813 O O . GLY A 1 101 ? -9.651 -12.987 60.747 1.00 50.94 101 GLY A O 1
ATOM 814 N N . GLU A 1 102 ? -7.727 -12.302 59.802 1.00 39.81 102 GLU A N 1
ATOM 815 C CA . GLU A 1 102 ? -7.319 -13.531 59.118 1.00 39.81 102 GLU A CA 1
ATOM 816 C C . GLU A 1 102 ? -5.809 -13.413 58.873 1.00 39.81 102 GLU A C 1
ATOM 818 O O . GLU A 1 102 ? -5.337 -12.742 57.959 1.00 39.81 102 GLU A O 1
ATOM 823 N N . GLU A 1 103 ? -5.032 -13.981 59.800 1.00 52.78 103 GLU A N 1
ATOM 824 C CA . GLU A 1 103 ? -3.625 -14.283 59.566 1.00 52.78 103 GLU A CA 1
ATOM 825 C C . GLU A 1 103 ? -3.565 -15.384 58.514 1.00 52.78 103 GLU A C 1
ATOM 827 O O . GLU A 1 103 ? -3.913 -16.526 58.797 1.00 52.78 103 GLU A O 1
ATOM 832 N N . THR A 1 104 ? -3.168 -15.041 57.295 1.00 48.84 104 THR A N 1
ATOM 833 C CA . THR A 1 104 ? -2.398 -15.896 56.381 1.00 48.84 104 THR A CA 1
ATOM 834 C C . THR A 1 104 ? -1.990 -15.054 55.164 1.00 48.84 104 THR A C 1
ATOM 836 O O . THR A 1 104 ? -2.717 -14.168 54.736 1.00 48.84 104 THR A O 1
ATOM 839 N N . ASP A 1 105 ? -0.778 -15.286 54.660 1.00 48.56 105 ASP A N 1
ATOM 840 C CA . ASP A 1 105 ? -0.189 -14.767 53.408 1.00 48.56 105 ASP A CA 1
ATOM 841 C C . ASP A 1 105 ? 0.549 -13.416 53.354 1.00 48.56 105 ASP A C 1
ATOM 843 O O . ASP A 1 105 ? 1.195 -13.136 52.340 1.00 48.56 105 ASP A O 1
ATOM 847 N N . ILE A 1 106 ? 0.622 -12.610 54.421 1.00 49.97 106 ILE A N 1
ATOM 848 C CA . ILE A 1 106 ? 1.427 -11.362 54.358 1.00 49.97 106 ILE A CA 1
ATOM 849 C C . ILE A 1 106 ? 2.949 -11.631 54.459 1.00 49.97 106 ILE A C 1
ATOM 851 O O . ILE A 1 106 ? 3.755 -10.887 53.887 1.00 49.97 106 ILE A O 1
ATOM 855 N N . ASP A 1 107 ? 3.369 -12.734 55.086 1.00 52.31 107 ASP A N 1
ATOM 856 C CA . ASP A 1 107 ? 4.793 -13.016 55.329 1.00 52.31 107 ASP A CA 1
ATOM 857 C C . ASP A 1 107 ? 5.568 -13.466 54.076 1.00 52.31 107 ASP A C 1
ATOM 859 O O . ASP A 1 107 ? 6.744 -13.123 53.916 1.00 52.31 107 ASP A O 1
ATOM 863 N N . ALA A 1 108 ? 4.927 -14.168 53.137 1.00 52.66 108 ALA A N 1
ATOM 864 C CA . ALA A 1 108 ? 5.588 -14.648 51.918 1.00 52.66 108 ALA A CA 1
ATOM 865 C C . ALA A 1 108 ? 5.939 -13.495 50.957 1.00 52.66 108 ALA A C 1
ATOM 867 O O . ALA A 1 108 ? 7.033 -13.450 50.381 1.00 52.66 108 ALA A O 1
ATOM 868 N N . TYR A 1 109 ? 5.049 -12.503 50.845 1.00 53.03 109 TYR A N 1
ATOM 869 C CA . TYR A 1 109 ? 5.271 -11.323 50.008 1.00 53.03 109 TYR A CA 1
ATOM 870 C C . TYR A 1 109 ? 6.347 -10.395 50.584 1.00 53.03 109 TYR A C 1
ATOM 872 O O . TYR A 1 109 ? 7.206 -9.911 49.842 1.00 53.03 109 TYR A O 1
ATOM 880 N N . GLN A 1 110 ? 6.368 -10.190 51.905 1.00 54.25 110 GLN A N 1
ATOM 881 C CA . GLN A 1 110 ? 7.358 -9.315 52.544 1.00 54.25 110 GLN A CA 1
ATOM 882 C C . GLN A 1 110 ? 8.772 -9.918 52.596 1.00 54.25 110 GLN A C 1
ATOM 884 O O . GLN A 1 110 ? 9.757 -9.169 52.585 1.00 54.25 110 GLN A O 1
ATOM 889 N N . LEU A 1 111 ? 8.901 -11.249 52.624 1.00 53.53 111 LEU A N 1
ATOM 890 C CA . LEU A 1 111 ? 10.203 -11.919 52.577 1.00 53.53 111 LEU A CA 1
ATOM 891 C C . LEU A 1 111 ? 10.812 -11.903 51.162 1.00 53.53 111 LEU A C 1
ATOM 893 O O . LEU A 1 111 ? 12.025 -11.735 51.023 1.00 53.53 111 LEU A O 1
ATOM 897 N N . SER A 1 112 ? 9.985 -12.001 50.111 1.00 56.31 112 SER A N 1
ATOM 898 C CA . SER A 1 112 ? 10.458 -11.920 48.718 1.00 56.31 112 SER A CA 1
ATOM 899 C C . SER A 1 112 ? 10.938 -10.509 48.341 1.00 56.31 112 SER A C 1
ATOM 901 O O . SER A 1 112 ? 12.000 -10.357 47.730 1.00 56.31 112 SER A O 1
ATOM 903 N N . ASN A 1 113 ? 10.235 -9.464 48.796 1.00 56.84 113 ASN A N 1
ATOM 904 C CA . ASN A 1 113 ? 10.560 -8.077 48.452 1.00 56.84 113 ASN A CA 1
ATOM 905 C C . ASN A 1 113 ? 11.920 -7.615 48.994 1.00 56.84 113 ASN A C 1
ATOM 907 O O . ASN A 1 113 ? 12.630 -6.884 48.305 1.00 56.84 113 ASN A O 1
ATOM 911 N N . ARG A 1 114 ? 12.338 -8.088 50.177 1.00 55.59 114 ARG A N 1
ATOM 912 C CA . ARG A 1 114 ? 13.654 -7.734 50.741 1.00 55.59 114 ARG A CA 1
ATOM 913 C C . ARG A 1 114 ? 14.833 -8.305 49.947 1.00 55.59 114 ARG A C 1
ATOM 915 O O . ARG A 1 114 ? 15.903 -7.704 49.944 1.00 55.59 114 ARG A O 1
ATOM 922 N N . ASN A 1 115 ? 14.643 -9.424 49.248 1.00 58.03 115 ASN A N 1
ATOM 923 C CA . ASN A 1 115 ? 15.679 -10.007 48.392 1.00 58.03 115 ASN A CA 1
ATOM 924 C C . ASN A 1 115 ? 15.691 -9.406 46.979 1.00 58.03 115 ASN A C 1
ATOM 926 O O . ASN A 1 115 ? 16.734 -9.405 46.331 1.00 58.03 115 ASN A O 1
ATOM 930 N N . LEU A 1 116 ? 14.569 -8.859 46.506 1.00 59.66 116 LEU A N 1
ATOM 931 C CA . LEU A 1 116 ? 14.451 -8.293 45.160 1.00 59.66 116 LEU A CA 1
ATOM 932 C C . LEU A 1 116 ? 15.055 -6.887 45.040 1.00 59.66 116 LEU A C 1
ATOM 934 O O . LEU A 1 116 ? 15.483 -6.511 43.951 1.00 59.66 116 LEU A O 1
ATOM 938 N N . GLU A 1 117 ? 15.146 -6.097 46.111 1.00 65.56 117 GLU A N 1
ATOM 939 C CA . GLU A 1 117 ? 15.709 -4.736 46.027 1.00 65.56 117 GLU A CA 1
ATOM 940 C C . GLU A 1 117 ? 17.186 -4.710 45.591 1.00 65.56 117 GLU A C 1
ATOM 942 O O . GLU A 1 117 ? 17.576 -3.824 44.834 1.00 65.56 117 GLU A O 1
ATOM 947 N N . ASN A 1 118 ? 17.975 -5.728 45.955 1.00 70.75 118 ASN A N 1
ATOM 948 C CA . ASN A 1 118 ? 19.401 -5.831 45.610 1.00 70.75 118 ASN A CA 1
ATOM 949 C C . ASN A 1 118 ? 19.694 -6.575 44.294 1.00 70.75 118 ASN A C 1
ATOM 951 O O . ASN A 1 118 ? 20.856 -6.758 43.924 1.00 70.75 118 ASN A O 1
ATOM 955 N N . VAL A 1 119 ? 18.665 -7.010 43.567 1.00 71.75 119 VAL A N 1
ATOM 956 C CA . VAL A 1 119 ? 18.823 -7.741 42.304 1.00 71.75 119 VAL A CA 1
ATOM 957 C C . VAL A 1 119 ? 18.720 -6.767 41.129 1.00 71.75 119 VAL A C 1
ATOM 959 O O . VAL A 1 119 ? 17.831 -5.917 41.082 1.00 71.75 119 VAL A O 1
ATOM 962 N N . SER A 1 120 ? 19.625 -6.886 40.150 1.00 78.81 120 SER A N 1
ATOM 963 C CA . SER A 1 120 ? 19.582 -6.042 38.949 1.00 78.81 120 SER A CA 1
ATOM 964 C C . SER A 1 120 ? 18.266 -6.237 38.186 1.00 78.81 120 SER A C 1
ATOM 966 O O . SER A 1 120 ? 17.717 -7.341 38.134 1.00 78.81 120 SER A O 1
ATOM 968 N N . ASN A 1 121 ? 17.777 -5.171 37.546 1.00 78.81 121 ASN A N 1
ATOM 969 C CA . ASN A 1 121 ? 16.498 -5.194 36.830 1.00 78.81 121 ASN A CA 1
ATOM 970 C C . ASN A 1 121 ? 16.425 -6.308 35.775 1.00 78.81 121 ASN A C 1
ATOM 972 O O . ASN A 1 121 ? 15.371 -6.901 35.588 1.00 78.81 121 ASN A O 1
ATOM 976 N N . VAL A 1 122 ? 17.547 -6.650 35.136 1.00 81.81 122 VAL A N 1
ATOM 977 C CA . VAL A 1 122 ? 17.610 -7.726 34.133 1.00 81.81 122 VAL A CA 1
ATOM 978 C C . VAL A 1 122 ? 17.278 -9.088 34.748 1.00 81.81 122 VAL A C 1
ATOM 980 O O . VAL A 1 122 ? 16.533 -9.871 34.162 1.00 81.81 122 VAL A O 1
ATOM 983 N N . ASN A 1 123 ? 17.781 -9.361 35.951 1.00 78.00 123 ASN A N 1
ATOM 984 C CA . ASN A 1 123 ? 17.525 -10.627 36.634 1.00 78.00 123 ASN A CA 1
ATOM 985 C C . ASN A 1 123 ? 16.082 -10.715 37.155 1.00 78.00 123 ASN A C 1
ATOM 987 O O . ASN A 1 123 ? 15.498 -11.794 37.100 1.00 78.00 123 ASN A O 1
ATOM 991 N N . LYS A 1 124 ? 15.477 -9.586 37.555 1.00 78.00 124 LYS A N 1
ATOM 992 C CA . LYS A 1 124 ? 14.052 -9.521 37.935 1.00 78.00 124 LYS A CA 1
ATOM 993 C C . LYS A 1 124 ? 13.139 -9.943 36.787 1.00 78.00 124 LYS A C 1
ATOM 995 O O . LYS A 1 124 ? 12.259 -10.778 36.969 1.00 78.00 124 LYS A O 1
ATOM 1000 N N . TRP A 1 125 ? 13.383 -9.402 35.593 1.00 76.38 125 TRP A N 1
ATOM 1001 C CA . TRP A 1 125 ? 12.607 -9.753 34.403 1.00 76.38 125 TRP A CA 1
ATOM 1002 C C . TRP A 1 125 ? 12.785 -11.216 34.009 1.00 76.38 125 TRP A C 1
ATOM 1004 O O . TRP A 1 125 ? 11.820 -11.869 33.628 1.00 76.38 125 TRP A O 1
ATOM 1014 N N . ARG A 1 126 ? 13.998 -11.759 34.147 1.00 80.50 126 ARG A N 1
ATOM 1015 C CA . ARG A 1 126 ? 14.249 -13.176 33.873 1.00 80.50 126 ARG A CA 1
ATOM 1016 C C . ARG A 1 126 ? 13.461 -14.089 34.819 1.00 80.50 126 ARG A C 1
ATOM 1018 O O . ARG A 1 126 ? 12.837 -15.026 34.340 1.00 80.50 126 ARG A O 1
ATOM 1025 N N . MET A 1 127 ? 13.459 -13.810 36.122 1.00 75.25 127 MET A N 1
ATOM 1026 C CA . MET A 1 127 ? 12.668 -14.589 37.086 1.00 75.25 127 MET A CA 1
ATOM 1027 C C . MET A 1 127 ? 11.173 -14.515 36.753 1.00 75.25 127 MET A C 1
ATOM 1029 O O . MET A 1 127 ? 10.524 -15.544 36.635 1.00 75.25 127 MET A O 1
ATOM 1033 N N . PHE A 1 128 ? 10.648 -13.319 36.462 1.00 75.25 128 PHE A N 1
ATOM 1034 C CA . PHE A 1 128 ? 9.236 -13.143 36.101 1.00 75.25 128 PHE A CA 1
ATOM 1035 C C . PHE A 1 128 ? 8.805 -13.928 34.848 1.00 75.25 128 PHE A C 1
ATOM 1037 O O . PHE A 1 128 ? 7.674 -14.402 34.775 1.00 75.25 128 PHE A O 1
ATOM 1044 N N . ILE A 1 129 ? 9.681 -14.034 33.845 1.00 78.12 129 ILE A N 1
ATOM 1045 C CA . ILE A 1 129 ? 9.353 -14.657 32.554 1.00 78.12 129 ILE A CA 1
ATOM 1046 C C . ILE A 1 129 ? 9.524 -16.184 32.590 1.00 78.12 129 ILE A C 1
ATOM 1048 O O . ILE A 1 129 ? 8.803 -16.888 31.882 1.00 78.12 129 ILE A O 1
ATOM 1052 N N . PHE A 1 130 ? 10.490 -16.691 33.363 1.00 81.38 130 PHE A N 1
ATOM 1053 C CA . PHE A 1 130 ? 10.950 -18.082 33.259 1.00 81.38 130 PHE A CA 1
ATOM 1054 C C . PHE A 1 130 ? 10.771 -18.926 34.526 1.00 81.38 130 PHE A C 1
ATOM 1056 O O . PHE A 1 130 ? 10.944 -20.140 34.438 1.00 81.38 130 PHE A O 1
ATOM 1063 N N . GLU A 1 131 ? 10.453 -18.332 35.676 1.00 70.81 131 GLU A N 1
ATOM 1064 C CA . GLU A 1 131 ? 10.088 -19.076 36.888 1.00 70.81 131 GLU A CA 1
ATOM 1065 C C . GLU A 1 131 ? 8.562 -19.087 37.050 1.00 70.81 131 GLU A C 1
ATOM 1067 O O . GLU A 1 131 ? 7.878 -18.166 36.598 1.00 70.81 131 GLU A O 1
ATOM 1072 N N . ASP A 1 132 ? 8.022 -20.156 37.649 1.00 60.19 132 ASP A N 1
ATOM 1073 C CA . ASP A 1 132 ? 6.579 -20.335 37.832 1.00 60.19 132 ASP A CA 1
ATOM 1074 C C . ASP A 1 132 ? 6.020 -19.224 38.726 1.00 60.19 132 ASP A C 1
ATOM 1076 O O . ASP A 1 132 ? 6.101 -19.259 39.955 1.00 60.19 132 ASP A O 1
ATOM 1080 N N . ASN A 1 133 ? 5.47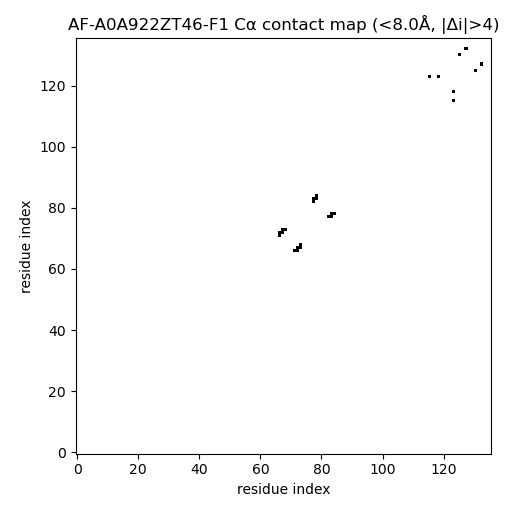1 -18.201 38.078 1.00 59.88 133 ASN A N 1
ATOM 1081 C CA . ASN A 1 133 ? 4.793 -17.107 38.739 1.00 59.88 133 ASN A CA 1
ATOM 1082 C C . ASN A 1 133 ? 3.394 -17.587 39.162 1.00 59.88 133 ASN A C 1
ATOM 1084 O O . ASN A 1 133 ? 2.585 -17.891 38.283 1.00 59.88 133 ASN A O 1
ATOM 1088 N N . PRO A 1 134 ? 3.065 -17.612 40.467 1.00 56.72 134 PRO A N 1
ATOM 1089 C CA . PRO A 1 134 ? 1.749 -18.040 40.949 1.00 56.72 134 PRO A CA 1
ATOM 1090 C C . PRO A 1 134 ? 0.599 -17.103 40.530 1.00 56.72 134 PRO A C 1
ATOM 1092 O O . PRO A 1 134 ? -0.554 -17.388 40.836 1.00 56.72 134 PRO A O 1
ATOM 1095 N N . LEU A 1 135 ? 0.898 -15.987 39.852 1.00 52.25 135 LEU A N 1
ATOM 1096 C CA . LEU A 1 135 ? -0.074 -15.037 39.298 1.00 52.25 135 LEU A CA 1
ATOM 1097 C C . LEU A 1 135 ? -0.276 -15.173 37.776 1.00 52.25 135 LEU A C 1
ATOM 1099 O O . LEU A 1 135 ? -0.835 -14.262 37.160 1.00 52.25 135 LEU A O 1
ATOM 1103 N N . ARG A 1 136 ? 0.221 -16.251 37.159 1.00 49.00 136 ARG A N 1
ATOM 1104 C CA . ARG A 1 136 ? -0.021 -16.579 35.748 1.00 49.00 136 ARG A CA 1
ATOM 1105 C C . ARG A 1 136 ? -1.204 -17.529 35.576 1.00 49.00 136 ARG A C 1
ATOM 1107 O O . ARG A 1 136 ? -1.358 -18.437 36.417 1.00 49.00 136 ARG A O 1
#

Solvent-accessible surface area (backbone atoms only — not comparable to full-atom values): 8400 Å² total; per-residue (Å²): 139,79,80,85,82,85,80,62,62,67,64,53,50,52,52,52,51,52,50,48,54,51,49,53,51,50,53,51,52,49,53,53,49,54,54,50,48,56,52,49,54,51,53,50,53,54,52,52,53,50,50,51,52,52,51,52,50,50,53,51,51,50,54,50,49,52,48,64,69,30,67,68,43,50,49,52,51,45,32,71,75,66,69,54,73,61,95,90,65,85,83,83,76,83,73,87,67,85,74,85,81,76,93,75,73,66,67,66,58,59,59,51,52,70,62,51,75,81,50,57,70,71,59,53,51,48,46,65,75,73,43,93,51,92,87,112

Secondary structure (DSSP, 8-state):
--------HHHHHHHHHHHHHHHHHHHHHHHHHHHHHHHHHHHHHHHHHHHHHHHHHHHHHHHHHHHHHSHHHHHHHHHHHH----TT----------------SHHHHHHHHHHHTTS-HHHHHHHHHHS--TT-

pLDDT: mean 75.99, std 16.65, range [39.81, 97.38]

Mean predicted aligned error: 20.08 Å

Sequence (136 aa):
MEGKNDQPSNVINFVIIGLIILSTYLLYSLTLAFYKSHQIDIYIQDFEKENERIAEENKKLIEEFDYVTSDAYIDKILKQNKGLINPGEDVVVIASTPLLGEETDIDAYQLSNRNLENVSNVNKWRMFIFEDNPLR